Protein AF-A0A2G5TAG5-F1 (afdb_monomer_lite)

Structure (mmCIF, N/CA/C/O backbone):
data_AF-A0A2G5TAG5-F1
#
_entry.id   AF-A0A2G5TAG5-F1
#
loop_
_atom_site.group_PDB
_atom_site.id
_atom_site.type_symbol
_atom_site.label_atom_id
_atom_site.label_alt_id
_atom_site.label_comp_id
_atom_site.label_asym_id
_atom_site.label_entity_id
_atom_site.label_seq_id
_atom_site.pdbx_PDB_ins_code
_atom_site.Cartn_x
_atom_site.Cartn_y
_atom_site.Cartn_z
_atom_site.occupancy
_atom_site.B_iso_or_equiv
_atom_site.auth_seq_id
_atom_site.auth_comp_id
_atom_site.auth_asym_id
_atom_site.auth_atom_id
_atom_site.pdbx_PDB_model_num
ATOM 1 N N . MET A 1 1 ? -2.670 0.280 -19.266 1.00 62.72 1 MET A N 1
ATOM 2 C CA . MET A 1 1 ? -1.442 0.214 -18.440 1.00 62.72 1 MET A CA 1
ATOM 3 C C . MET A 1 1 ? -1.362 -1.194 -17.860 1.00 62.72 1 MET A C 1
ATOM 5 O O . MET A 1 1 ? -2.421 -1.777 -17.705 1.00 62.72 1 MET A O 1
ATOM 9 N N . SER A 1 2 ? -0.175 -1.760 -17.607 1.00 77.50 2 SER A N 1
ATOM 10 C CA . SER A 1 2 ? -0.008 -3.142 -17.102 1.00 77.50 2 SER A CA 1
ATOM 11 C C . SER A 1 2 ? 0.946 -3.176 -15.903 1.00 77.50 2 SER A C 1
ATOM 13 O O . SER A 1 2 ? 1.819 -2.314 -15.781 1.00 77.50 2 SER A O 1
ATOM 15 N N . PHE A 1 3 ? 0.800 -4.172 -15.028 1.00 79.00 3 PHE A N 1
ATOM 16 C CA . PHE A 1 3 ? 1.732 -4.473 -13.940 1.00 79.00 3 PHE A CA 1
ATOM 17 C C . PHE A 1 3 ? 3.153 -4.715 -14.430 1.00 79.00 3 PHE A C 1
ATOM 19 O O . PHE A 1 3 ? 4.106 -4.353 -13.737 1.00 79.00 3 PHE A O 1
ATOM 26 N N . ASN A 1 4 ? 3.320 -5.202 -15.661 1.00 83.75 4 ASN A N 1
ATOM 27 C CA . ASN A 1 4 ? 4.632 -5.446 -16.259 1.00 83.75 4 ASN A CA 1
ATOM 28 C C . ASN A 1 4 ? 5.490 -4.182 -16.398 1.00 83.75 4 ASN A C 1
ATOM 30 O O . ASN A 1 4 ? 6.699 -4.290 -16.575 1.00 83.75 4 ASN A O 1
ATOM 34 N N . THR A 1 5 ? 4.905 -2.987 -16.291 1.00 86.94 5 THR A N 1
ATOM 35 C CA . THR A 1 5 ? 5.655 -1.724 -16.289 1.00 86.94 5 THR A CA 1
ATOM 36 C C . THR A 1 5 ? 5.474 -0.902 -15.019 1.00 86.94 5 THR A C 1
ATOM 38 O O . THR A 1 5 ? 6.060 0.169 -14.905 1.00 86.94 5 THR A O 1
ATOM 41 N N . TYR A 1 6 ? 4.700 -1.376 -14.048 1.00 84.06 6 TYR A N 1
ATOM 42 C CA . TYR A 1 6 ? 4.441 -0.656 -12.806 1.00 84.06 6 TYR A CA 1
ATOM 43 C C . TYR A 1 6 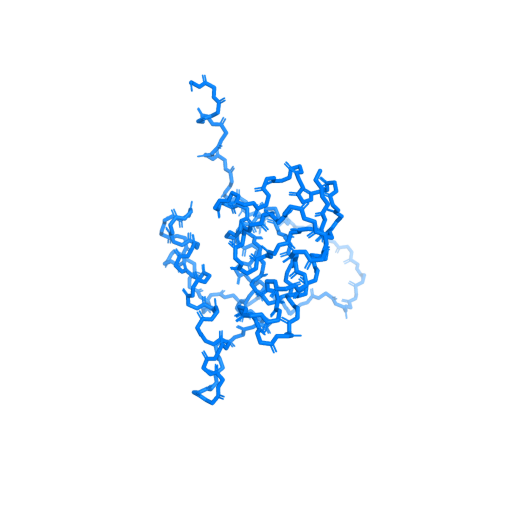? 5.413 -1.080 -11.702 1.00 84.06 6 TYR A C 1
ATOM 45 O O . TYR A 1 6 ? 5.537 -2.271 -11.411 1.00 84.06 6 TYR A O 1
ATOM 53 N N . CYS A 1 7 ? 6.077 -0.115 -11.067 1.00 84.00 7 CYS A N 1
ATOM 54 C CA . CYS A 1 7 ? 6.749 -0.313 -9.790 1.00 84.00 7 CYS A CA 1
ATOM 55 C C . CYS A 1 7 ? 5.864 0.213 -8.664 1.00 84.00 7 CYS A C 1
ATOM 57 O O . CYS A 1 7 ? 5.548 1.403 -8.609 1.00 84.00 7 CYS A O 1
ATOM 59 N N . ARG A 1 8 ? 5.505 -0.677 -7.743 1.00 75.50 8 ARG A N 1
ATOM 60 C CA . ARG A 1 8 ? 4.604 -0.351 -6.647 1.00 75.50 8 ARG A CA 1
ATOM 61 C C . ARG A 1 8 ? 5.249 0.453 -5.535 1.00 75.50 8 ARG A C 1
ATOM 63 O O . ARG A 1 8 ? 4.668 1.443 -5.105 1.00 75.50 8 ARG A O 1
ATOM 70 N N . ASP A 1 9 ? 6.420 0.038 -5.072 1.00 76.06 9 ASP A N 1
ATOM 71 C CA . ASP A 1 9 ? 7.100 0.698 -3.954 1.00 76.06 9 ASP A CA 1
ATOM 72 C C . ASP A 1 9 ? 7.392 2.167 -4.276 1.00 76.06 9 ASP A C 1
ATOM 74 O O . ASP A 1 9 ? 7.338 3.034 -3.403 1.00 76.06 9 ASP A O 1
ATOM 78 N N . CYS A 1 10 ? 7.630 2.456 -5.557 1.00 81.25 10 CYS A N 1
ATOM 79 C CA . CYS A 1 10 ? 7.814 3.807 -6.066 1.00 81.25 10 CYS A CA 1
ATOM 80 C C . CYS A 1 10 ? 6.532 4.446 -6.621 1.00 81.25 10 CYS A C 1
ATOM 82 O O . CYS A 1 10 ? 6.545 5.638 -6.910 1.00 81.25 10 CYS A O 1
ATOM 84 N N . ALA A 1 11 ? 5.441 3.690 -6.762 1.00 76.69 11 ALA A N 1
ATOM 85 C CA . ALA A 1 11 ? 4.175 4.110 -7.362 1.00 76.69 11 ALA A CA 1
ATOM 86 C C . ALA A 1 11 ? 4.328 4.774 -8.750 1.00 76.69 11 ALA A C 1
ATOM 88 O O . ALA A 1 11 ? 3.677 5.776 -9.049 1.00 76.69 11 ALA A O 1
ATOM 89 N N . VAL A 1 12 ? 5.185 4.214 -9.612 1.00 80.62 12 VAL A N 1
ATOM 90 C CA . VAL A 1 12 ? 5.478 4.754 -10.953 1.00 80.62 12 VAL A CA 1
ATOM 91 C C . VAL A 1 12 ? 5.282 3.717 -12.051 1.00 80.62 12 VAL A C 1
ATOM 93 O O . VAL A 1 12 ? 5.636 2.549 -11.897 1.00 80.62 12 VAL A O 1
ATOM 96 N N . HIS A 1 13 ? 4.780 4.160 -13.204 1.00 85.25 13 HIS A N 1
ATOM 97 C CA . HIS A 1 13 ? 4.840 3.389 -14.444 1.00 85.25 13 HIS A CA 1
ATOM 98 C C . HIS A 1 13 ? 6.096 3.756 -15.225 1.00 85.25 13 HIS A C 1
ATOM 100 O O . HIS A 1 13 ? 6.355 4.924 -15.512 1.00 85.25 13 HIS A O 1
ATOM 106 N N . LEU A 1 14 ? 6.862 2.737 -15.586 1.00 90.06 14 LEU A N 1
ATOM 107 C CA . LEU A 1 14 ? 8.035 2.841 -16.432 1.00 90.06 14 LEU A CA 1
ATOM 108 C C . LEU A 1 14 ? 7.621 2.696 -17.900 1.00 90.06 14 LEU A C 1
ATOM 110 O O . LEU A 1 14 ? 6.559 2.166 -18.234 1.00 90.06 14 LEU A O 1
ATOM 114 N N . SER A 1 15 ? 8.475 3.181 -18.796 1.00 91.56 15 SER A N 1
ATOM 115 C CA . SER A 1 15 ? 8.201 3.214 -20.237 1.00 91.56 15 SER A CA 1
ATOM 116 C C . SER A 1 15 ? 8.137 1.827 -20.884 1.00 91.56 15 SER A C 1
ATOM 118 O O . SER A 1 15 ? 7.509 1.668 -21.929 1.00 91.56 15 SER A O 1
ATOM 120 N N . SER A 1 16 ? 8.776 0.822 -20.285 1.00 92.31 16 SER A N 1
ATOM 121 C CA . SER A 1 16 ? 8.794 -0.557 -20.773 1.00 92.31 16 SER A CA 1
ATOM 122 C C . SER A 1 16 ? 9.083 -1.550 -19.637 1.00 92.31 16 SER A C 1
ATOM 124 O O . SER A 1 16 ? 9.578 -1.140 -18.583 1.00 92.31 16 SER A O 1
ATOM 126 N N . PRO A 1 17 ? 8.826 -2.857 -19.834 1.00 91.12 17 PRO A N 1
ATOM 127 C CA . PRO A 1 17 ? 9.203 -3.884 -18.862 1.00 91.12 17 PRO A CA 1
ATOM 128 C C . PRO A 1 17 ? 10.708 -3.897 -18.587 1.00 91.12 17 PRO A C 1
ATOM 130 O O . PRO A 1 17 ? 11.122 -3.901 -17.438 1.00 91.12 17 PRO A O 1
ATOM 133 N N . THR A 1 18 ? 11.537 -3.738 -19.622 1.00 93.38 18 THR A N 1
ATOM 134 C CA . THR A 1 18 ? 12.994 -3.618 -19.459 1.00 93.38 18 THR A CA 1
ATOM 135 C C . THR A 1 18 ? 13.379 -2.407 -18.606 1.00 93.38 18 THR A C 1
ATOM 137 O O . THR A 1 18 ? 14.300 -2.480 -17.798 1.00 93.38 18 THR A O 1
ATOM 140 N N . ALA A 1 19 ? 12.660 -1.286 -18.738 1.00 92.31 19 ALA A N 1
ATOM 141 C CA . ALA A 1 19 ? 12.875 -0.126 -17.877 1.00 92.31 19 ALA A CA 1
ATOM 142 C C . ALA A 1 19 ? 12.458 -0.403 -16.420 1.00 92.31 19 ALA A C 1
ATOM 144 O O . ALA A 1 19 ? 13.129 0.077 -15.506 1.00 92.31 19 ALA A O 1
ATOM 145 N N . LYS A 1 20 ? 11.405 -1.205 -16.191 1.00 90.25 20 LYS A N 1
ATOM 146 C CA . LYS A 1 20 ? 11.040 -1.709 -14.856 1.00 90.25 20 LYS A CA 1
ATOM 147 C C . LYS A 1 20 ? 12.137 -2.619 -14.294 1.00 90.25 20 LYS A C 1
ATOM 149 O O . LYS A 1 20 ? 12.520 -2.426 -13.147 1.00 90.25 20 LYS A O 1
ATOM 154 N N . ASP A 1 21 ? 12.701 -3.524 -15.089 1.00 91.25 21 ASP A N 1
ATOM 155 C CA . ASP A 1 21 ? 13.789 -4.411 -14.652 1.00 91.25 21 ASP A CA 1
ATOM 156 C C . ASP A 1 21 ? 15.035 -3.615 -14.241 1.00 91.25 21 ASP A C 1
ATOM 158 O O . ASP A 1 21 ? 15.605 -3.833 -13.170 1.00 91.25 21 ASP A O 1
ATOM 162 N N . CYS A 1 22 ? 15.427 -2.621 -15.048 1.00 93.19 22 CYS A N 1
ATOM 163 C CA . CYS A 1 22 ? 16.514 -1.709 -14.696 1.00 93.19 22 CYS A CA 1
ATOM 164 C C . CYS A 1 22 ? 16.205 -0.917 -13.418 1.00 93.19 22 CYS A C 1
ATOM 166 O O . CYS A 1 22 ? 17.070 -0.780 -12.555 1.00 93.19 22 CYS A O 1
ATOM 168 N N . HIS A 1 23 ? 14.976 -0.418 -13.274 1.00 92.31 23 HIS A N 1
ATOM 169 C CA . HIS A 1 23 ? 14.534 0.279 -12.069 1.00 92.31 23 HIS A CA 1
ATOM 170 C C . HIS A 1 23 ? 14.621 -0.625 -10.831 1.00 92.31 23 HIS A C 1
ATOM 172 O O . HIS A 1 23 ? 15.202 -0.218 -9.830 1.00 92.31 23 HIS A O 1
ATOM 178 N N . VAL A 1 24 ? 14.139 -1.867 -10.904 1.00 89.50 24 VAL A N 1
ATOM 179 C CA . VAL A 1 24 ? 14.243 -2.850 -9.814 1.00 89.50 24 VAL A CA 1
ATOM 180 C C . VAL A 1 24 ? 15.699 -3.143 -9.469 1.00 89.50 24 VAL A C 1
ATOM 182 O O . VAL A 1 24 ? 16.064 -3.135 -8.295 1.00 89.50 24 VAL A O 1
ATOM 185 N N . SER A 1 25 ? 16.556 -3.332 -10.472 1.00 91.06 25 SER A N 1
ATOM 186 C CA . SER A 1 25 ? 17.982 -3.579 -10.249 1.00 91.06 25 SER A CA 1
ATOM 187 C C . SER A 1 25 ? 18.681 -2.424 -9.529 1.00 91.06 25 SER A C 1
ATOM 189 O O . SER A 1 25 ? 19.552 -2.677 -8.700 1.00 91.06 25 SER A O 1
ATOM 191 N N . LEU A 1 26 ? 18.333 -1.175 -9.852 1.00 91.06 26 LEU A N 1
ATOM 192 C CA . LEU A 1 26 ? 19.021 0.013 -9.336 1.00 91.06 26 LEU A CA 1
ATOM 193 C C . LEU A 1 26 ? 18.417 0.547 -8.032 1.00 91.06 26 LEU A C 1
ATOM 195 O O . LEU A 1 26 ? 19.155 0.994 -7.161 1.00 91.06 26 LEU A O 1
ATOM 199 N N . ILE A 1 27 ? 17.090 0.522 -7.908 1.00 88.44 27 ILE A N 1
ATOM 200 C CA . ILE A 1 27 ? 16.345 1.148 -6.806 1.00 88.44 27 ILE A CA 1
ATOM 201 C C . ILE A 1 27 ? 15.978 0.129 -5.727 1.00 88.44 27 ILE A C 1
ATOM 203 O O . ILE A 1 27 ? 16.032 0.445 -4.541 1.00 88.44 27 ILE A O 1
ATOM 207 N N . HIS A 1 28 ? 15.664 -1.105 -6.126 1.00 84.81 28 HIS A N 1
ATOM 208 C CA . HIS A 1 28 ? 15.276 -2.189 -5.217 1.00 84.81 28 HIS A CA 1
ATOM 209 C C . HIS A 1 28 ? 16.362 -3.265 -5.077 1.00 84.81 28 HIS A C 1
ATOM 211 O O . HIS A 1 28 ? 16.095 -4.365 -4.598 1.00 84.81 28 HIS A O 1
ATOM 217 N N . PHE A 1 29 ? 17.595 -2.960 -5.502 1.00 87.19 29 PHE A N 1
ATOM 218 C CA . PHE A 1 29 ? 18.754 -3.859 -5.434 1.00 87.19 29 PHE A CA 1
ATOM 219 C C . PHE A 1 29 ? 18.491 -5.248 -6.043 1.00 87.19 29 PHE A C 1
ATOM 221 O O . PHE A 1 29 ? 19.006 -6.259 -5.570 1.00 87.19 29 PHE A O 1
ATOM 228 N N . GLY A 1 30 ? 17.668 -5.296 -7.094 1.00 83.69 30 GLY A N 1
ATOM 229 C CA . GLY A 1 30 ? 17.320 -6.525 -7.806 1.00 83.69 30 GLY A CA 1
ATOM 230 C C . GLY A 1 30 ? 16.189 -7.342 -7.178 1.00 83.69 30 GLY A C 1
ATOM 231 O O . GLY A 1 30 ? 15.848 -8.385 -7.726 1.00 83.69 30 GLY A O 1
ATOM 232 N N . VAL A 1 31 ? 15.588 -6.890 -6.073 1.00 79.62 31 VAL A N 1
ATOM 233 C CA . VAL A 1 31 ? 14.432 -7.554 -5.458 1.00 79.62 31 VAL A CA 1
ATOM 234 C C . VAL A 1 31 ? 13.150 -6.893 -5.971 1.00 79.62 31 VAL A C 1
ATOM 236 O O . VAL A 1 31 ? 12.869 -5.757 -5.594 1.00 79.62 31 VAL A O 1
ATOM 239 N N . PRO A 1 32 ? 12.370 -7.544 -6.852 1.00 76.56 32 PRO A N 1
ATOM 240 C CA . PRO A 1 32 ? 11.135 -6.954 -7.347 1.00 76.56 32 PRO A CA 1
ATOM 241 C C . PRO A 1 32 ? 10.092 -6.859 -6.220 1.00 76.56 32 PRO A C 1
ATOM 243 O O . PRO A 1 32 ? 9.955 -7.809 -5.442 1.00 76.56 32 PRO A O 1
ATOM 246 N N . PRO A 1 33 ? 9.326 -5.756 -6.144 1.00 72.81 33 PRO A N 1
ATOM 247 C CA . PRO A 1 33 ? 8.150 -5.694 -5.285 1.00 72.81 33 PRO A CA 1
ATOM 248 C C . PRO A 1 33 ? 7.163 -6.814 -5.655 1.00 72.81 33 PRO A C 1
ATOM 250 O O . PRO A 1 33 ? 7.021 -7.108 -6.846 1.00 72.81 33 PRO A O 1
ATOM 253 N N . PRO A 1 34 ? 6.470 -7.428 -4.680 1.00 71.38 34 PRO A N 1
ATOM 254 C CA . PRO A 1 34 ? 5.459 -8.435 -4.968 1.00 71.38 34 PRO A CA 1
ATOM 255 C C . PRO A 1 34 ? 4.323 -7.833 -5.800 1.00 71.38 34 PRO A C 1
ATOM 257 O O . PRO A 1 34 ? 3.895 -6.693 -5.567 1.00 71.38 34 PRO A O 1
ATOM 260 N N . ASP A 1 35 ? 3.830 -8.619 -6.756 1.00 67.44 35 ASP A N 1
ATOM 261 C CA . ASP A 1 35 ? 2.677 -8.221 -7.551 1.00 67.44 35 ASP A CA 1
ATOM 262 C C . ASP A 1 35 ? 1.431 -8.077 -6.660 1.00 67.44 35 ASP A C 1
ATOM 264 O O . ASP A 1 35 ? 1.311 -8.747 -5.627 1.00 67.44 35 ASP A O 1
ATOM 268 N N . PRO A 1 36 ? 0.493 -7.188 -7.022 1.00 64.88 36 PRO A N 1
ATOM 269 C CA . PRO A 1 36 ? -0.775 -7.077 -6.322 1.00 64.88 36 PRO A CA 1
ATOM 270 C C . PRO A 1 36 ? -1.546 -8.407 -6.316 1.00 64.88 36 PRO A C 1
ATOM 272 O O . PRO A 1 36 ? -1.748 -8.998 -7.372 1.00 64.88 36 PRO A O 1
ATOM 275 N N . GLU A 1 37 ? -2.076 -8.833 -5.164 1.00 71.31 37 GLU A N 1
ATOM 276 C CA . GLU A 1 37 ? -3.050 -9.940 -5.049 1.00 71.31 37 GLU A CA 1
ATOM 277 C C . GLU A 1 37 ? -4.455 -9.528 -5.548 1.00 71.31 37 GLU A C 1
ATOM 279 O O . GLU A 1 37 ? -5.483 -9.991 -5.061 1.00 71.31 37 GLU A O 1
ATOM 284 N N . ILE A 1 38 ? -4.514 -8.614 -6.516 1.00 70.81 38 ILE A N 1
ATOM 285 C CA . ILE A 1 38 ? -5.732 -8.123 -7.159 1.00 70.81 38 ILE A CA 1
ATOM 286 C C . ILE A 1 38 ? -5.516 -8.091 -8.672 1.00 70.81 38 ILE A C 1
ATOM 288 O O . ILE A 1 38 ? -4.390 -7.929 -9.143 1.00 70.81 38 ILE A O 1
ATOM 292 N N . SER A 1 39 ? -6.586 -8.243 -9.455 1.00 76.31 39 SER A N 1
ATOM 293 C CA . SER A 1 39 ? -6.476 -8.181 -10.917 1.00 76.31 39 SER A CA 1
ATOM 294 C C . SER A 1 39 ? -6.006 -6.795 -11.386 1.00 76.31 39 SER A C 1
ATOM 296 O O . SER A 1 39 ? -6.280 -5.788 -10.731 1.00 76.31 39 SER A O 1
ATOM 298 N N . GLU A 1 40 ? -5.330 -6.721 -12.542 1.00 73.12 40 GLU A N 1
ATOM 299 C CA . GLU A 1 40 ? -4.960 -5.434 -13.163 1.00 73.12 40 GLU A CA 1
ATOM 300 C C . GLU A 1 40 ? -6.187 -4.532 -13.340 1.00 73.12 40 GLU A C 1
ATOM 302 O O . GLU A 1 40 ? -6.140 -3.344 -13.030 1.00 73.12 40 GLU A O 1
ATOM 307 N N . GLU A 1 41 ? -7.304 -5.106 -13.790 1.00 74.81 41 GLU A N 1
ATOM 308 C CA . GLU A 1 41 ? -8.569 -4.392 -13.962 1.00 74.81 41 GLU A CA 1
ATOM 309 C C . GLU A 1 41 ? -9.044 -3.763 -12.648 1.00 74.81 41 GLU A C 1
ATOM 311 O O . GLU A 1 41 ? -9.334 -2.565 -12.616 1.00 74.81 41 GLU A O 1
ATOM 316 N N . LEU A 1 42 ? -9.048 -4.531 -11.551 1.00 70.50 42 LEU A N 1
ATOM 317 C CA . LEU A 1 42 ? -9.440 -4.021 -10.241 1.00 70.50 42 LEU A CA 1
ATOM 318 C C . LEU A 1 42 ? -8.466 -2.941 -9.768 1.00 70.50 42 LEU A C 1
ATOM 320 O O . LEU A 1 42 ? -8.911 -1.881 -9.347 1.00 70.50 42 LEU A O 1
ATOM 324 N N . PHE A 1 43 ? -7.157 -3.155 -9.921 1.00 70.12 43 PHE A N 1
ATOM 325 C CA . PHE A 1 43 ? -6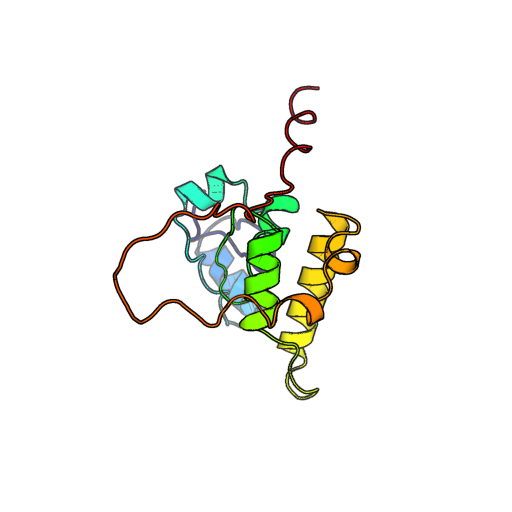.115 -2.196 -9.545 1.00 70.12 43 PHE A CA 1
ATOM 326 C C . PHE A 1 43 ? -6.282 -0.827 -10.222 1.00 70.12 43 PHE A C 1
ATOM 328 O O . PHE A 1 43 ? -6.130 0.215 -9.575 1.00 70.12 43 PHE A O 1
ATOM 335 N N . TYR A 1 44 ? -6.611 -0.806 -11.516 1.00 70.00 44 TYR A N 1
ATOM 336 C CA . TYR A 1 44 ? -6.868 0.448 -12.228 1.00 70.00 44 TYR A CA 1
ATOM 337 C C . TYR A 1 44 ? -8.240 1.037 -11.898 1.00 70.00 44 TYR A C 1
ATOM 339 O O . TYR A 1 44 ? -8.362 2.259 -11.815 1.00 70.00 44 TYR A O 1
ATOM 347 N N . THR A 1 45 ? -9.245 0.196 -11.653 1.00 72.12 45 THR A N 1
ATOM 348 C CA . THR A 1 45 ? -10.601 0.631 -11.288 1.00 72.12 45 THR A CA 1
ATOM 349 C C . THR A 1 45 ? -10.618 1.344 -9.941 1.00 72.12 45 THR A C 1
ATOM 351 O O . THR A 1 45 ? -11.194 2.423 -9.823 1.00 72.12 45 THR A O 1
ATOM 354 N N . ILE A 1 46 ? -9.910 0.804 -8.947 1.00 68.50 46 ILE A N 1
ATOM 355 C CA . ILE A 1 46 ? -9.814 1.411 -7.616 1.00 68.50 46 ILE A CA 1
ATOM 356 C C . ILE A 1 46 ? -8.856 2.604 -7.576 1.00 68.50 46 ILE A C 1
ATOM 358 O O . ILE A 1 46 ? -8.643 3.150 -6.507 1.00 68.50 46 ILE A O 1
ATOM 362 N N . LYS A 1 47 ? -8.243 3.009 -8.701 1.00 71.25 47 LYS A N 1
ATOM 363 C CA . LYS A 1 47 ? -7.174 4.020 -8.735 1.00 71.25 47 LYS A CA 1
ATOM 364 C C . LYS A 1 47 ? -6.118 3.734 -7.661 1.00 71.25 47 LYS A C 1
ATOM 366 O O . LYS A 1 47 ? -5.891 4.568 -6.804 1.00 71.25 47 LYS A O 1
ATOM 371 N N . ALA A 1 48 ? -5.438 2.590 -7.695 1.00 68.31 48 ALA A N 1
ATOM 372 C CA . ALA A 1 48 ? -4.549 2.135 -6.611 1.00 68.31 48 ALA A CA 1
ATOM 373 C C . ALA A 1 48 ? -3.396 3.080 -6.177 1.00 68.31 48 ALA A C 1
ATOM 375 O O . ALA A 1 48 ? -2.728 2.810 -5.182 1.00 68.31 48 ALA A O 1
ATOM 376 N N . ASN A 1 49 ? -3.149 4.185 -6.889 1.00 71.88 49 ASN A N 1
ATOM 377 C CA . ASN A 1 49 ? -2.251 5.258 -6.444 1.00 71.88 49 ASN A CA 1
ATOM 378 C C . ASN A 1 49 ? -2.934 6.290 -5.521 1.00 71.88 49 ASN A C 1
ATOM 380 O O . ASN A 1 49 ? -2.242 7.072 -4.868 1.00 71.88 49 ASN A O 1
ATOM 384 N N . ASP A 1 50 ? -4.265 6.292 -5.469 1.00 83.19 50 ASP A N 1
ATOM 385 C CA . ASP A 1 50 ? -5.091 7.108 -4.590 1.00 83.19 50 ASP A CA 1
ATOM 386 C C . ASP A 1 50 ? -4.770 6.813 -3.124 1.00 83.19 50 ASP A C 1
ATOM 388 O O . ASP A 1 50 ? -4.572 5.667 -2.708 1.00 83.19 50 ASP A O 1
ATOM 392 N N . MET A 1 51 ? -4.677 7.875 -2.332 1.00 82.50 51 MET A N 1
ATOM 393 C CA . MET A 1 51 ? -4.238 7.777 -0.947 1.00 82.50 51 MET A CA 1
ATOM 394 C C . MET A 1 51 ? -5.217 6.985 -0.081 1.00 82.50 51 MET A C 1
ATOM 396 O O . MET A 1 51 ? -4.764 6.187 0.741 1.00 82.50 51 MET A O 1
ATOM 400 N N . CYS A 1 52 ? -6.525 7.141 -0.291 1.00 84.75 52 CYS A N 1
ATOM 401 C CA . CYS A 1 52 ? -7.555 6.427 0.460 1.00 84.75 52 CYS A CA 1
ATOM 402 C C . CYS A 1 52 ? -7.512 4.930 0.150 1.00 84.75 52 CYS A C 1
ATOM 404 O O . CYS A 1 52 ? -7.602 4.094 1.049 1.00 84.75 52 CYS A O 1
ATOM 406 N N . VAL A 1 53 ? -7.285 4.580 -1.114 1.00 84.94 53 VAL A N 1
ATOM 407 C CA . VAL A 1 53 ? -7.175 3.184 -1.558 1.00 84.94 53 VAL A CA 1
ATOM 408 C C . VAL A 1 53 ? -5.914 2.526 -1.009 1.00 84.94 53 VAL A C 1
ATOM 410 O O . VAL A 1 53 ? -5.956 1.400 -0.509 1.00 84.94 53 VAL A O 1
ATOM 413 N N . ARG A 1 54 ? -4.789 3.244 -1.021 1.00 86.06 54 ARG A N 1
ATOM 414 C CA . ARG A 1 54 ? -3.536 2.753 -0.435 1.00 86.06 54 ARG A CA 1
ATOM 415 C C . ARG A 1 54 ? -3.623 2.606 1.083 1.00 86.06 54 ARG A C 1
ATOM 417 O O . ARG A 1 54 ? -3.091 1.637 1.613 1.00 86.06 54 ARG A O 1
ATOM 424 N N . ALA A 1 55 ? -4.307 3.515 1.778 1.00 90.31 55 ALA A N 1
ATOM 425 C CA . ALA A 1 55 ? -4.572 3.391 3.213 1.00 90.31 55 ALA A CA 1
ATOM 426 C C . ALA A 1 55 ? -5.440 2.158 3.532 1.00 90.31 55 ALA A C 1
ATOM 428 O O . ALA A 1 55 ? -5.202 1.470 4.522 1.00 90.31 55 ALA A O 1
ATOM 429 N N . LYS A 1 56 ? -6.379 1.823 2.642 1.00 90.56 56 LYS A N 1
ATOM 430 C CA . LYS A 1 56 ? -7.220 0.619 2.687 1.00 90.56 56 LYS A CA 1
ATOM 431 C C . LYS A 1 56 ? -6.549 -0.664 2.165 1.00 90.56 56 LYS A C 1
ATOM 433 O O . LYS A 1 56 ? -7.199 -1.700 2.057 1.00 90.56 56 LYS A O 1
ATOM 438 N N . THR A 1 57 ? -5.259 -0.624 1.841 1.00 88.75 57 THR A N 1
ATOM 439 C CA . THR A 1 57 ? -4.502 -1.791 1.373 1.00 88.75 57 THR A CA 1
ATOM 440 C C . THR A 1 57 ? -3.495 -2.217 2.433 1.00 88.75 57 THR A C 1
ATOM 442 O O . THR A 1 57 ? -2.731 -1.392 2.932 1.00 88.75 57 THR A O 1
ATOM 445 N N . CYS A 1 58 ? -3.446 -3.511 2.757 1.00 88.62 58 CYS A N 1
ATOM 446 C CA . CYS A 1 58 ? -2.450 -4.030 3.689 1.00 88.62 58 CYS A CA 1
ATOM 447 C C . CYS A 1 58 ? -1.031 -3.812 3.122 1.00 88.62 58 CYS A C 1
ATOM 449 O O . CYS A 1 58 ? -0.757 -4.240 1.996 1.00 88.62 58 CYS A O 1
ATOM 451 N N . PRO A 1 59 ? -0.096 -3.205 3.880 1.00 85.12 59 PRO A N 1
ATOM 452 C CA . PRO A 1 59 ? 1.255 -2.921 3.392 1.00 85.12 59 PRO A CA 1
ATOM 453 C C . PRO A 1 59 ? 2.142 -4.173 3.291 1.00 85.12 59 PRO A C 1
ATOM 455 O O . PRO A 1 59 ? 3.235 -4.092 2.740 1.00 85.12 59 PRO A O 1
ATOM 458 N N . PHE A 1 60 ? 1.685 -5.320 3.807 1.00 83.56 60 PHE A N 1
ATOM 459 C CA . PHE A 1 60 ? 2.436 -6.581 3.821 1.00 83.56 60 PHE A CA 1
ATOM 460 C C . PHE A 1 60 ? 1.808 -7.639 2.915 1.00 83.56 60 PHE A C 1
ATOM 462 O O . PHE A 1 60 ? 2.464 -8.140 2.009 1.00 83.56 60 PHE A O 1
ATOM 469 N N . CYS A 1 61 ? 0.532 -7.962 3.153 1.00 82.69 61 CYS A N 1
ATOM 470 C CA . CYS A 1 61 ? -0.224 -8.932 2.358 1.00 82.69 61 CYS A CA 1
ATOM 471 C C . CYS A 1 61 ? -0.727 -8.363 1.048 1.00 82.69 61 CYS A C 1
ATOM 473 O O . CYS A 1 61 ? -1.206 -9.123 0.222 1.00 82.69 61 CYS A O 1
ATOM 475 N N . ILE A 1 62 ? -0.668 -7.042 0.857 1.00 80.88 62 ILE A N 1
ATOM 476 C CA . ILE A 1 62 ? -1.010 -6.413 -0.417 1.00 80.88 62 ILE A CA 1
ATOM 477 C C . ILE A 1 62 ? -2.512 -6.517 -0.781 1.00 80.88 62 ILE A C 1
ATOM 479 O O . ILE A 1 62 ? -2.947 -5.974 -1.794 1.00 80.88 62 ILE A O 1
ATOM 483 N N . VAL A 1 63 ? -3.323 -7.107 0.094 1.00 82.56 63 VAL A N 1
ATOM 484 C CA . VAL A 1 63 ? -4.776 -7.225 -0.032 1.00 82.56 63 VAL A CA 1
ATOM 485 C C . VAL A 1 63 ? -5.451 -5.872 0.197 1.00 82.56 63 VAL A C 1
ATOM 487 O O . VAL A 1 63 ? -5.177 -5.192 1.191 1.00 82.56 63 VAL A O 1
ATOM 490 N N . TYR A 1 64 ? -6.331 -5.492 -0.729 1.00 86.38 64 TYR A N 1
ATOM 491 C CA . TYR A 1 64 ? -7.217 -4.336 -0.600 1.00 86.38 64 TYR A CA 1
ATOM 492 C C . TYR A 1 64 ? -8.470 -4.698 0.203 1.00 86.38 64 TYR A C 1
ATOM 494 O O . TYR A 1 64 ? -9.000 -5.801 0.074 1.00 86.38 64 TYR A O 1
ATOM 502 N N . PHE A 1 65 ? -8.951 -3.753 1.005 1.00 85.94 65 PHE A N 1
ATOM 503 C CA . PHE A 1 65 ? -10.175 -3.872 1.783 1.00 85.94 65 PHE A CA 1
ATOM 504 C C . PHE A 1 65 ? -11.106 -2.710 1.459 1.00 85.94 65 PHE A C 1
ATOM 506 O O . PHE A 1 65 ? -10.688 -1.557 1.490 1.00 85.94 65 PHE A O 1
ATOM 513 N N . ASP A 1 66 ? -12.391 -2.979 1.256 1.00 84.50 66 ASP A N 1
ATOM 514 C CA . ASP A 1 66 ? -13.355 -1.907 0.985 1.00 84.50 66 ASP A CA 1
ATOM 515 C C . ASP A 1 66 ? -13.529 -0.958 2.185 1.00 84.50 66 ASP A C 1
ATOM 517 O O . ASP A 1 66 ? -13.825 0.218 1.997 1.00 84.50 66 ASP A O 1
ATOM 521 N N . CYS A 1 67 ? -13.267 -1.434 3.411 1.00 87.12 67 CYS A N 1
ATOM 522 C CA . CYS A 1 67 ? -13.419 -0.682 4.658 1.00 87.12 67 CYS A CA 1
ATOM 523 C C . CYS A 1 67 ? -12.090 -0.534 5.418 1.00 87.12 67 CYS A C 1
ATOM 525 O O . CYS A 1 67 ? -11.433 -1.528 5.752 1.00 87.12 67 CYS A O 1
ATOM 527 N N . ILE A 1 68 ? -11.723 0.701 5.789 1.00 90.25 68 ILE A N 1
ATOM 528 C CA . ILE A 1 68 ? -10.463 0.985 6.502 1.00 90.25 68 ILE A CA 1
ATOM 529 C C . ILE A 1 68 ? -10.386 0.270 7.859 1.00 90.25 68 ILE A C 1
ATOM 531 O O . ILE A 1 68 ? -9.338 -0.261 8.228 1.00 90.25 68 ILE A O 1
ATOM 535 N N . GLY A 1 69 ? -11.511 0.144 8.569 1.00 88.38 69 GLY A N 1
ATOM 536 C CA . GLY A 1 69 ? -11.568 -0.574 9.842 1.00 88.38 69 GLY A CA 1
ATOM 537 C C . GLY A 1 69 ? -11.183 -2.045 9.720 1.00 88.38 69 GLY A C 1
ATOM 538 O O . GLY A 1 69 ? -10.473 -2.561 10.590 1.00 88.38 69 GLY A O 1
ATOM 539 N N . THR A 1 70 ? -11.587 -2.692 8.622 1.00 89.00 70 THR A N 1
ATOM 540 C CA . THR A 1 70 ? -11.234 -4.088 8.330 1.00 89.00 70 THR A CA 1
ATOM 541 C C . THR A 1 70 ? -9.757 -4.235 7.970 1.00 89.00 70 THR A C 1
ATOM 543 O O . THR A 1 70 ? -9.097 -5.122 8.513 1.00 89.00 70 THR A O 1
ATOM 546 N N . CYS A 1 71 ? -9.202 -3.307 7.180 1.00 90.62 71 CYS A N 1
ATOM 547 C CA . CYS A 1 71 ? -7.768 -3.266 6.889 1.00 90.62 71 CYS A CA 1
ATOM 548 C C . CYS A 1 71 ? -6.943 -3.110 8.174 1.00 90.62 71 CYS A C 1
ATOM 550 O O . CYS A 1 71 ? -6.010 -3.875 8.413 1.00 90.62 71 CYS A O 1
ATOM 552 N N . VAL A 1 72 ? -7.316 -2.172 9.051 1.00 90.25 72 VAL A N 1
ATOM 553 C CA . VAL A 1 72 ? -6.628 -1.949 10.334 1.00 90.25 72 VAL A CA 1
ATOM 554 C C . VAL A 1 72 ? -6.718 -3.180 11.237 1.00 90.25 72 VAL A C 1
ATOM 556 O O . VAL A 1 72 ? -5.717 -3.576 11.835 1.00 90.25 72 VAL A O 1
ATOM 559 N N . SER A 1 73 ? -7.879 -3.843 11.303 1.00 88.00 73 SER A N 1
ATOM 560 C CA . SER A 1 73 ? -8.027 -5.107 12.044 1.00 88.00 73 SER A CA 1
ATOM 561 C C . SER A 1 73 ? -7.093 -6.188 11.511 1.00 88.00 73 SER A C 1
ATOM 563 O O . SER A 1 73 ? -6.433 -6.872 12.287 1.00 88.00 73 SER A O 1
ATOM 565 N N . HIS A 1 74 ? -7.016 -6.335 10.189 1.00 89.81 7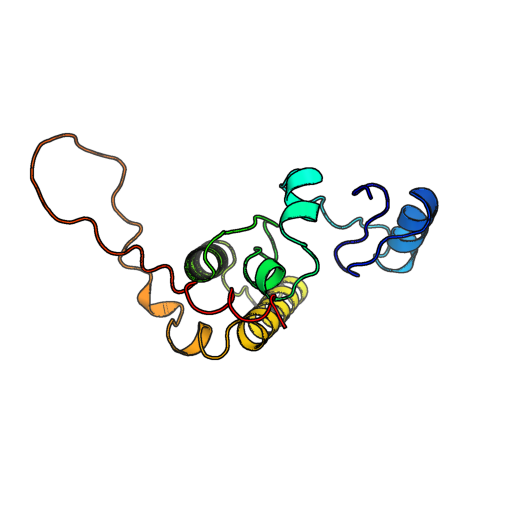4 HIS A N 1
ATOM 566 C CA . HIS A 1 74 ? -6.139 -7.313 9.561 1.00 89.81 74 HIS A CA 1
ATOM 567 C C . HIS A 1 74 ? -4.664 -7.022 9.872 1.00 89.81 74 HIS A C 1
ATOM 569 O O . HIS A 1 74 ? -3.960 -7.909 10.354 1.00 89.81 74 HIS A O 1
ATOM 575 N N . VAL A 1 75 ? -4.210 -5.781 9.664 1.00 88.69 75 VAL A N 1
ATOM 576 C CA . VAL A 1 75 ? -2.813 -5.384 9.895 1.00 88.69 75 VAL A CA 1
ATOM 577 C C . VAL A 1 75 ? -2.418 -5.570 11.358 1.00 88.69 75 VAL A C 1
ATOM 579 O O . VAL A 1 75 ? -1.381 -6.162 11.637 1.00 88.69 75 VAL A O 1
ATOM 582 N N . THR A 1 76 ? -3.262 -5.150 12.301 1.00 86.38 76 THR A N 1
ATOM 583 C CA . THR A 1 76 ? -2.971 -5.299 13.737 1.00 86.38 76 THR A CA 1
ATOM 584 C C . THR A 1 76 ? -2.916 -6.759 14.191 1.00 86.38 76 THR A C 1
ATOM 586 O O . THR A 1 76 ? -2.065 -7.104 15.011 1.00 86.38 76 THR A O 1
ATOM 589 N N . ALA A 1 77 ? -3.780 -7.627 13.654 1.00 84.69 77 ALA A N 1
ATOM 590 C CA . ALA A 1 77 ? -3.835 -9.036 14.036 1.00 84.69 77 ALA A CA 1
ATOM 591 C C . ALA A 1 77 ? -2.741 -9.891 13.372 1.00 84.6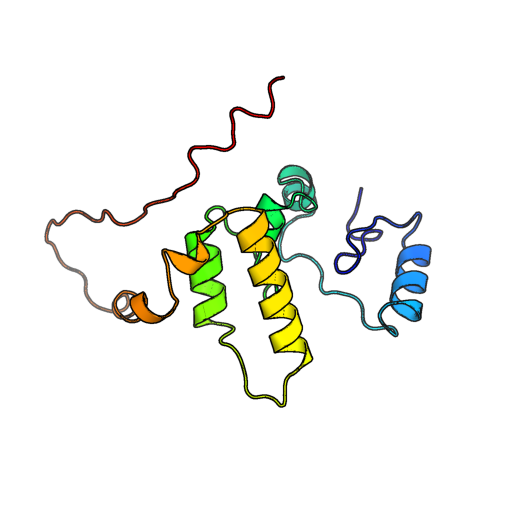9 77 ALA A C 1
ATOM 593 O O . ALA A 1 77 ? -2.154 -10.753 14.024 1.00 84.69 77 ALA A O 1
ATOM 594 N N . GLN A 1 78 ? -2.478 -9.676 12.079 1.00 85.25 78 GLN A N 1
ATOM 595 C CA . GLN A 1 78 ? -1.587 -10.525 11.273 1.00 85.25 78 GLN A CA 1
ATOM 596 C C . GLN A 1 78 ? -0.163 -9.969 11.160 1.00 85.25 78 GLN A C 1
ATOM 598 O O . GLN A 1 78 ? 0.798 -10.723 10.979 1.00 85.25 78 GLN A O 1
ATOM 603 N N . HIS A 1 79 ? -0.004 -8.655 11.319 1.00 84.44 79 HIS A N 1
ATOM 604 C CA . HIS A 1 79 ? 1.276 -7.956 11.228 1.00 84.44 79 HIS A CA 1
ATOM 605 C C . HIS A 1 79 ? 1.527 -7.078 12.460 1.00 84.44 79 HIS A C 1
ATOM 607 O O . HIS A 1 79 ? 1.813 -5.884 12.321 1.00 84.44 79 HIS A O 1
ATOM 613 N N . PRO A 1 80 ? 1.442 -7.646 13.681 1.00 79.25 80 PRO A N 1
ATOM 614 C CA . PRO A 1 80 ? 1.706 -6.880 14.887 1.00 79.25 80 PRO A CA 1
ATOM 615 C C . PRO A 1 80 ? 3.124 -6.315 14.836 1.00 79.25 80 PRO A C 1
ATOM 617 O O . PRO A 1 80 ? 4.032 -6.942 14.280 1.00 79.25 80 PRO A O 1
ATOM 620 N N . GLN A 1 81 ? 3.322 -5.141 15.435 1.00 75.19 81 GLN A N 1
ATOM 621 C CA . GLN A 1 81 ? 4.641 -4.530 15.536 1.00 75.19 81 GLN A CA 1
ATOM 622 C C . GLN A 1 81 ? 5.633 -5.542 16.126 1.00 75.19 81 GLN A C 1
ATOM 624 O O . GLN A 1 81 ? 5.417 -6.107 17.201 1.00 75.19 81 GLN A O 1
ATOM 629 N N . ARG A 1 82 ? 6.708 -5.817 15.384 1.00 73.50 82 ARG A N 1
ATOM 630 C CA . ARG A 1 82 ? 7.665 -6.871 15.731 1.00 73.50 82 ARG A CA 1
ATOM 631 C C . ARG A 1 82 ? 8.841 -6.288 16.508 1.00 73.50 82 ARG A C 1
ATOM 633 O O . ARG A 1 82 ? 9.088 -5.081 16.491 1.00 73.50 82 ARG A O 1
ATOM 640 N N . ASN A 1 83 ? 9.587 -7.169 17.179 1.00 65.12 83 ASN A N 1
ATOM 641 C CA . ASN A 1 83 ? 10.804 -6.814 17.913 1.00 65.12 83 ASN A CA 1
ATOM 642 C C . ASN A 1 83 ? 11.763 -5.949 17.074 1.00 65.12 83 ASN A C 1
ATOM 644 O O . ASN A 1 83 ? 11.795 -6.033 15.846 1.00 65.12 83 ASN A O 1
ATOM 648 N N . VAL A 1 84 ? 12.609 -5.176 17.764 1.00 64.19 84 VAL A N 1
ATOM 649 C CA . VAL A 1 84 ? 13.568 -4.198 17.202 1.00 64.19 84 VAL A CA 1
ATOM 650 C C . VAL A 1 84 ? 14.468 -4.776 16.091 1.00 64.19 84 VAL A C 1
ATOM 652 O O . VAL A 1 84 ? 14.958 -4.040 15.241 1.00 64.19 84 VAL A O 1
ATOM 655 N N . PHE A 1 85 ? 14.631 -6.100 16.038 1.00 63.78 85 PHE A N 1
ATOM 656 C CA . PHE A 1 85 ? 15.401 -6.819 15.020 1.00 63.78 85 PHE A CA 1
ATOM 657 C C . PHE A 1 85 ? 14.744 -6.900 13.630 1.00 63.78 85 PHE A C 1
ATOM 659 O O . PHE A 1 85 ? 15.355 -7.444 12.714 1.00 63.78 85 PHE A O 1
ATOM 666 N N . GLN A 1 86 ? 13.531 -6.368 13.438 1.00 69.62 86 GLN A N 1
ATOM 667 C CA . GLN A 1 86 ? 12.888 -6.265 12.118 1.00 69.62 86 GLN A CA 1
ATOM 668 C C . GLN A 1 86 ? 12.594 -4.799 11.746 1.00 69.62 86 GLN A C 1
ATOM 670 O O . GLN A 1 86 ? 11.432 -4.406 11.614 1.00 69.62 86 GLN A O 1
ATOM 675 N N . PRO A 1 87 ? 13.639 -3.968 11.559 1.00 73.25 87 PRO A N 1
ATOM 676 C CA . PRO A 1 87 ? 13.487 -2.532 11.325 1.00 73.25 87 PRO A CA 1
ATOM 677 C C . PRO A 1 87 ? 12.710 -2.214 10.041 1.00 73.25 87 PRO A C 1
ATOM 679 O O . PRO A 1 87 ? 11.921 -1.275 10.038 1.00 73.25 87 PRO A O 1
ATOM 682 N N . ALA A 1 88 ? 12.858 -3.021 8.985 1.00 74.50 88 ALA A N 1
ATOM 683 C CA . ALA A 1 88 ? 12.111 -2.842 7.738 1.00 74.50 88 ALA A CA 1
ATOM 684 C C . ALA A 1 88 ? 10.596 -3.056 7.920 1.00 74.50 88 ALA A C 1
ATOM 686 O O . ALA A 1 88 ? 9.802 -2.268 7.417 1.00 74.50 88 ALA A O 1
ATOM 687 N N . HIS A 1 89 ? 10.192 -4.068 8.698 1.00 78.69 89 HIS A N 1
ATOM 688 C CA . HIS A 1 89 ? 8.781 -4.326 9.007 1.00 78.69 89 HIS A CA 1
ATOM 689 C C . HIS A 1 89 ? 8.164 -3.156 9.778 1.00 78.69 89 HIS A C 1
ATOM 691 O O . HIS A 1 89 ? 7.092 -2.667 9.434 1.00 78.69 89 HIS A O 1
ATOM 697 N N . ASN A 1 90 ? 8.865 -2.677 10.806 1.00 79.56 90 ASN A N 1
ATOM 698 C CA . ASN A 1 90 ? 8.386 -1.566 11.623 1.00 79.56 90 ASN A CA 1
ATOM 699 C C . ASN A 1 90 ? 8.355 -0.247 10.836 1.00 79.56 90 ASN A C 1
ATOM 701 O O . ASN A 1 90 ? 7.431 0.539 11.014 1.00 79.56 90 ASN A O 1
ATOM 705 N N . ALA A 1 91 ? 9.312 -0.018 9.930 1.00 83.50 91 ALA A N 1
ATOM 706 C CA . ALA A 1 91 ? 9.296 1.137 9.035 1.00 83.50 91 ALA A CA 1
ATOM 707 C C . ALA A 1 91 ? 8.100 1.102 8.069 1.00 83.50 91 ALA A C 1
ATOM 709 O O . ALA A 1 91 ? 7.420 2.116 7.918 1.00 83.50 91 ALA A O 1
ATOM 710 N N . ALA A 1 92 ? 7.809 -0.059 7.471 1.00 83.50 92 ALA A N 1
ATOM 711 C CA . ALA A 1 92 ? 6.654 -0.238 6.593 1.00 83.50 92 ALA A CA 1
ATOM 712 C C . ALA A 1 92 ? 5.327 -0.019 7.339 1.00 83.50 92 ALA A C 1
ATOM 714 O O . ALA A 1 92 ? 4.454 0.688 6.836 1.00 83.50 92 ALA A O 1
ATOM 715 N N . LEU A 1 93 ? 5.203 -0.553 8.562 1.00 87.00 93 LEU A N 1
ATOM 716 C CA . LEU A 1 93 ? 4.027 -0.342 9.410 1.00 87.00 93 LEU A CA 1
ATOM 717 C C . LEU A 1 93 ? 3.829 1.147 9.732 1.00 87.00 93 LEU A C 1
ATOM 719 O O . LEU A 1 93 ? 2.755 1.680 9.481 1.00 87.00 93 LEU A O 1
ATOM 723 N N . LEU A 1 94 ? 4.878 1.839 10.187 1.00 89.06 94 LEU A N 1
ATOM 724 C CA . LEU A 1 94 ? 4.825 3.275 10.497 1.00 89.06 94 LEU A CA 1
ATOM 725 C C . LEU A 1 94 ? 4.489 4.132 9.271 1.00 89.06 94 LEU A C 1
ATOM 727 O O . LEU A 1 94 ? 3.776 5.130 9.376 1.00 89.06 94 LEU A O 1
ATOM 731 N N . GLN A 1 95 ? 5.027 3.785 8.100 1.00 89.12 95 GLN A N 1
ATOM 732 C CA . GLN A 1 95 ? 4.721 4.493 6.860 1.00 89.12 95 GLN A CA 1
ATOM 733 C C . GLN A 1 95 ? 3.247 4.328 6.481 1.00 89.12 95 GLN A C 1
ATOM 735 O O . GLN A 1 95 ? 2.611 5.298 6.067 1.00 89.12 95 GLN A O 1
ATOM 740 N N . TRP A 1 96 ? 2.707 3.121 6.640 1.00 91.44 96 TRP A N 1
ATOM 741 C CA . TRP A 1 96 ? 1.296 2.854 6.407 1.00 91.44 96 TRP A CA 1
ATOM 742 C C . TRP A 1 96 ? 0.401 3.562 7.431 1.00 91.44 96 TRP A C 1
ATOM 744 O O . TRP A 1 96 ? -0.546 4.223 7.025 1.00 91.44 96 TRP A O 1
ATOM 754 N N . GLU A 1 97 ? 0.732 3.543 8.724 1.00 91.56 97 GLU A N 1
ATOM 755 C CA . GLU A 1 97 ? -0.024 4.271 9.757 1.00 91.56 97 GLU A CA 1
ATOM 756 C C . GLU A 1 97 ? -0.095 5.775 9.460 1.00 91.56 97 GLU A C 1
ATOM 758 O O . GLU A 1 97 ? -1.162 6.380 9.547 1.00 91.56 97 GLU A O 1
ATOM 763 N N . ARG A 1 98 ? 1.021 6.382 9.029 1.00 91.31 98 ARG A N 1
ATOM 764 C CA . ARG A 1 98 ? 1.032 7.785 8.581 1.00 91.31 98 ARG A CA 1
ATOM 765 C C . ARG A 1 98 ? 0.115 8.009 7.387 1.00 91.31 98 ARG A C 1
ATOM 767 O O . ARG A 1 98 ? -0.565 9.023 7.334 1.00 91.31 98 ARG A O 1
ATOM 774 N N . LEU A 1 99 ? 0.110 7.093 6.423 1.00 90.50 99 LEU A N 1
ATOM 775 C CA . LEU A 1 99 ? -0.771 7.189 5.265 1.00 90.50 99 LEU A CA 1
ATOM 776 C C . LEU A 1 99 ? -2.248 7.094 5.670 1.00 90.50 99 LEU A C 1
ATOM 778 O O . LEU A 1 99 ? -3.051 7.874 5.164 1.00 90.50 99 LEU A O 1
ATOM 782 N N . VAL A 1 100 ? -2.588 6.189 6.594 1.00 91.50 100 VAL A N 1
ATOM 783 C CA . VAL A 1 100 ? -3.940 6.076 7.158 1.00 91.50 100 VAL A CA 1
ATOM 784 C C . VAL A 1 100 ? -4.340 7.372 7.843 1.00 91.50 100 VAL A C 1
ATOM 786 O O . VAL A 1 100 ? -5.423 7.858 7.569 1.00 91.50 100 VAL A O 1
ATOM 789 N N . GLU A 1 101 ? -3.475 7.977 8.655 1.00 90.25 101 GLU A N 1
ATOM 790 C CA . GLU A 1 101 ? -3.799 9.235 9.339 1.00 90.25 101 GLU A CA 1
ATOM 791 C C . GLU A 1 101 ? -3.974 10.414 8.365 1.00 90.25 101 GLU A C 1
ATOM 793 O O . GLU A 1 101 ? -4.780 11.305 8.610 1.00 90.25 101 GLU A O 1
ATOM 798 N N . ILE A 1 102 ? -3.249 10.434 7.242 1.00 90.12 102 ILE A N 1
ATOM 799 C CA . ILE A 1 102 ? -3.433 11.478 6.223 1.00 90.12 102 ILE A CA 1
ATOM 800 C C . ILE A 1 102 ? -4.748 11.269 5.454 1.00 90.12 102 ILE A C 1
ATOM 802 O O . ILE A 1 102 ? -5.431 12.243 5.147 1.00 90.12 102 ILE A O 1
ATOM 806 N N . ALA A 1 103 ? -5.094 10.022 5.117 1.00 88.88 103 ALA A N 1
ATOM 807 C CA . ALA A 1 103 ? -6.295 9.701 4.341 1.00 88.88 103 ALA A CA 1
ATOM 808 C C . ALA A 1 103 ? -7.581 9.666 5.191 1.00 88.88 103 ALA A C 1
ATOM 810 O O . ALA A 1 103 ? -8.646 10.039 4.713 1.00 88.88 103 ALA A O 1
ATOM 811 N N . PHE A 1 104 ? -7.469 9.242 6.450 1.00 88.75 104 PHE A N 1
ATOM 812 C CA . PHE A 1 104 ? -8.545 9.078 7.429 1.00 88.75 104 PHE A CA 1
ATOM 813 C C . PHE A 1 104 ? -8.107 9.669 8.786 1.00 88.75 104 PHE A C 1
ATOM 815 O O . PHE A 1 104 ? -7.774 8.922 9.713 1.00 88.75 104 PHE A O 1
ATOM 822 N N . PRO A 1 105 ? -8.069 11.009 8.918 1.00 89.56 105 PRO A N 1
ATOM 823 C CA . PRO A 1 105 ? -7.588 11.671 10.130 1.00 89.56 105 PRO A CA 1
ATOM 824 C C . PRO A 1 105 ? -8.344 11.228 11.386 1.00 89.56 105 PRO A C 1
ATOM 826 O O . PRO A 1 105 ? -9.570 11.175 11.393 1.00 89.56 105 PRO A O 1
ATOM 829 N N . GLY A 1 106 ? -7.616 10.924 12.462 1.00 85.62 106 GLY A N 1
ATOM 830 C CA . GLY A 1 106 ? -8.172 10.489 13.745 1.00 85.62 106 GLY A CA 1
ATOM 831 C C . GLY A 1 106 ? -8.538 9.004 13.832 1.00 85.62 106 GLY A C 1
ATOM 832 O O . GLY A 1 106 ? -8.640 8.483 14.943 1.00 85.62 106 GLY A O 1
ATOM 833 N N . PHE A 1 107 ? -8.636 8.282 12.709 1.00 86.81 107 PHE A N 1
ATOM 834 C CA . PHE A 1 107 ? -9.156 6.909 12.689 1.00 86.81 107 PHE A CA 1
ATOM 835 C C . PHE A 1 107 ? -8.380 5.949 13.604 1.00 86.81 107 PHE A C 1
ATOM 837 O O . PHE A 1 107 ? -8.968 5.153 14.338 1.00 86.81 107 PHE A O 1
ATOM 844 N N . LEU A 1 108 ? -7.046 6.029 13.593 1.00 85.12 108 LEU A N 1
ATOM 845 C CA . LEU A 1 108 ? -6.196 5.171 14.426 1.00 85.12 108 LEU A CA 1
ATOM 846 C C . LEU A 1 108 ? -6.275 5.527 15.919 1.00 85.12 108 LEU A C 1
ATOM 848 O O . LEU A 1 108 ? -6.033 4.668 16.767 1.00 85.12 108 LEU A O 1
ATOM 852 N N . ARG A 1 109 ? -6.619 6.778 16.254 1.00 82.50 109 ARG A N 1
ATOM 853 C CA . ARG A 1 109 ? -6.759 7.250 17.642 1.00 82.50 109 ARG A CA 1
ATOM 854 C C . ARG A 1 109 ? -8.089 6.829 18.252 1.00 82.50 109 ARG A C 1
ATOM 856 O O . ARG A 1 109 ? -8.116 6.457 19.421 1.00 82.50 109 ARG A O 1
ATOM 863 N N . ASP A 1 110 ? -9.151 6.862 17.455 1.00 77.31 110 ASP A N 1
ATOM 864 C CA . ASP A 1 110 ? -10.505 6.506 17.887 1.00 77.31 110 ASP A CA 1
ATOM 865 C C . ASP A 1 110 ? -10.716 4.984 17.943 1.00 77.31 110 ASP A C 1
ATOM 867 O O . ASP A 1 110 ? -11.660 4.491 18.565 1.00 77.31 110 ASP A O 1
ATOM 871 N N . HIS A 1 111 ? -9.799 4.216 17.345 1.00 68.88 111 HIS A N 1
ATOM 872 C CA . HIS A 1 111 ? -9.848 2.759 17.317 1.00 68.88 111 HIS A CA 1
ATOM 873 C C . HIS A 1 111 ? -8.499 2.095 17.651 1.00 68.88 111 HIS A C 1
ATOM 875 O O . HIS A 1 111 ? -7.907 1.428 16.792 1.00 68.88 111 HIS A O 1
ATOM 881 N N . PRO A 1 112 ? -8.016 2.215 18.902 1.00 60.28 112 PRO A N 1
ATOM 882 C CA . PRO A 1 112 ? -6.754 1.617 19.314 1.00 60.28 112 PRO A CA 1
ATOM 883 C C . PRO A 1 112 ? -6.799 0.084 19.224 1.00 60.28 112 PRO A C 1
ATOM 885 O O . PRO A 1 112 ? -7.809 -0.561 19.518 1.00 60.28 112 PRO A O 1
ATOM 888 N N . ALA A 1 113 ? -5.662 -0.518 18.866 1.00 56.94 113 ALA A N 1
ATOM 889 C CA . ALA A 1 113 ? -5.511 -1.963 18.672 1.00 56.94 113 ALA A CA 1
ATOM 890 C C . ALA A 1 113 ? -5.919 -2.821 19.895 1.00 56.94 113 ALA A C 1
ATOM 892 O O . ALA A 1 113 ? -6.169 -4.016 19.747 1.00 56.94 113 ALA A O 1
ATOM 893 N N . SER A 1 114 ? -6.013 -2.233 21.097 1.00 50.31 114 SER A N 1
ATOM 894 C CA . SER A 1 114 ? -6.346 -2.940 22.340 1.00 50.31 114 SER A CA 1
ATOM 895 C C . SER A 1 114 ? -7.811 -3.364 22.473 1.00 50.31 114 SER A C 1
ATOM 897 O O . SER A 1 114 ? -8.086 -4.302 23.218 1.00 50.31 114 SER A O 1
ATOM 899 N N . ASP A 1 115 ? -8.752 -2.730 21.766 1.00 46.38 115 ASP A N 1
ATOM 900 C CA . ASP A 1 115 ? -10.190 -3.016 21.939 1.00 46.38 115 ASP A CA 1
ATOM 901 C C . ASP A 1 115 ? -10.693 -4.240 21.154 1.00 46.38 115 ASP A C 1
ATOM 903 O O . ASP A 1 115 ? -11.859 -4.625 21.249 1.00 46.38 115 ASP A O 1
ATOM 907 N N . ARG A 1 116 ? -9.824 -4.903 20.382 1.00 52.66 116 ARG A N 1
ATOM 908 C CA . ARG A 1 116 ? -10.250 -5.863 19.346 1.00 52.66 116 ARG A CA 1
ATOM 909 C C . ARG A 1 116 ? -10.079 -7.342 19.712 1.00 52.66 116 ARG A C 1
ATOM 911 O O . ARG A 1 116 ? -10.520 -8.210 18.965 1.00 52.66 116 ARG A O 1
ATOM 918 N N . SER A 1 117 ? -9.549 -7.659 20.896 1.00 39.16 117 SER A N 1
ATOM 919 C CA . SER A 1 117 ? -9.338 -9.049 21.350 1.00 39.16 117 SER A CA 1
ATOM 920 C C . SER A 1 117 ? -10.611 -9.806 21.768 1.00 39.16 117 SER A C 1
ATOM 922 O O . SER A 1 117 ? -10.506 -10.932 22.253 1.00 39.16 117 SER A O 1
ATOM 924 N N . ARG A 1 118 ? -11.819 -9.236 21.629 1.00 38.94 118 ARG A N 1
ATOM 925 C CA . ARG A 1 118 ? -13.066 -9.886 22.090 1.00 38.94 118 ARG A CA 1
ATOM 926 C C . ARG A 1 118 ? -13.960 -10.497 21.013 1.00 38.94 118 ARG A C 1
ATOM 928 O O . ARG A 1 118 ? -14.871 -11.228 21.389 1.00 38.94 118 ARG A O 1
ATOM 935 N N . SER A 1 119 ? -13.726 -10.265 19.722 1.00 40.16 119 SER A N 1
ATOM 936 C CA . SER A 1 119 ? -14.698 -10.658 18.681 1.00 40.16 119 SER A CA 1
ATOM 937 C C . SER A 1 119 ? -14.256 -11.765 17.718 1.00 40.16 119 SER A C 1
ATOM 939 O O . SER A 1 119 ? -15.091 -12.239 16.959 1.00 40.16 119 SER A O 1
ATOM 941 N N . ILE A 1 120 ? -13.015 -12.267 17.777 1.00 42.28 120 ILE A N 1
ATOM 942 C CA . ILE A 1 120 ? -12.538 -13.333 16.863 1.00 42.28 120 ILE A CA 1
ATOM 943 C C . ILE A 1 120 ? -12.275 -14.645 17.617 1.00 42.28 120 ILE A C 1
ATOM 945 O O . ILE A 1 120 ? -11.255 -15.302 17.448 1.00 42.28 120 ILE A O 1
ATOM 949 N N . SER A 1 121 ? -13.216 -15.034 18.475 1.00 38.59 121 SER A N 1
ATOM 950 C CA . SER A 1 121 ? -13.206 -16.348 19.127 1.00 38.59 121 SER A CA 1
ATOM 951 C C . SER A 1 121 ? -14.623 -16.901 19.218 1.00 38.59 121 SER A C 1
ATOM 953 O O . SER A 1 121 ? -15.145 -17.027 20.321 1.00 38.59 121 SER A O 1
ATOM 955 N N . ARG A 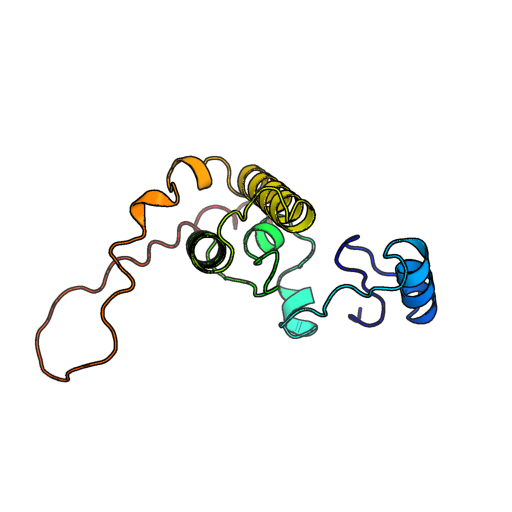1 122 ? -15.270 -17.186 18.076 1.00 43.53 122 ARG A N 1
ATOM 956 C CA . ARG A 1 122 ? -16.355 -18.187 17.948 1.00 43.53 122 ARG A CA 1
ATOM 957 C C . ARG A 1 122 ? -16.927 -18.224 16.533 1.00 43.53 122 ARG A C 1
ATOM 959 O O . ARG A 1 122 ? -17.937 -17.595 16.251 1.00 43.53 122 ARG A O 1
ATOM 966 N N . SER A 1 123 ? -16.327 -19.018 15.653 1.00 39.16 123 SER A N 1
ATOM 967 C CA . SER A 1 123 ? -17.039 -19.562 14.486 1.00 39.16 123 SER A CA 1
ATOM 968 C C . SER A 1 123 ? -16.378 -20.856 14.017 1.00 39.16 123 SER A C 1
ATOM 970 O O . SER A 1 123 ? -15.758 -20.893 12.962 1.00 39.16 123 SER A O 1
ATOM 972 N N . SER A 1 124 ? -16.450 -21.915 14.826 1.00 39.97 124 SER A N 1
ATOM 973 C CA . SER A 1 124 ? -16.311 -23.304 14.354 1.00 39.97 124 SER A CA 1
ATOM 974 C C . SER A 1 124 ? -16.836 -24.270 15.410 1.00 39.97 124 SER A C 1
ATOM 976 O O . SER A 1 124 ? -16.061 -25.026 15.980 1.00 39.97 124 SER A O 1
ATOM 978 N N . SER A 1 125 ? -18.139 -24.205 15.695 1.00 39.03 125 SER A N 1
ATOM 979 C CA . SER A 1 125 ? -18.935 -25.356 16.146 1.00 39.03 125 SER A CA 1
ATOM 980 C C . SER A 1 125 ? -20.364 -24.930 16.501 1.00 39.03 125 SER A C 1
ATOM 982 O O . SER A 1 125 ? -20.557 -23.980 17.253 1.00 39.03 125 SER A O 1
ATOM 984 N N . GLU A 1 126 ? -21.313 -25.716 15.991 1.00 32.47 126 GLU A N 1
ATOM 985 C CA . GLU A 1 126 ? -22.704 -25.890 16.440 1.00 32.47 126 GLU A CA 1
ATOM 986 C C . GLU A 1 126 ? -23.804 -25.041 15.788 1.00 32.47 126 GLU A C 1
ATOM 988 O O . GLU A 1 126 ? -24.112 -23.906 16.142 1.00 32.47 126 GLU A O 1
ATOM 993 N N . SER A 1 127 ? -24.471 -25.718 14.856 1.00 40.84 127 SER A N 1
ATOM 994 C CA . SER A 1 127 ? -25.865 -25.562 14.473 1.00 40.84 127 SER A CA 1
ATOM 995 C C . SER A 1 127 ? -26.786 -25.511 15.699 1.00 40.84 127 SER A C 1
ATOM 997 O O . SER A 1 127 ? -26.765 -26.444 16.500 1.00 40.84 127 SER A O 1
ATOM 999 N N . SER A 1 128 ? -27.647 -24.492 15.794 1.00 37.78 128 SER A N 1
ATOM 1000 C CA . SER A 1 128 ? -29.092 -24.583 16.107 1.00 37.78 128 SER A CA 1
ATOM 1001 C C . SER A 1 128 ? -29.650 -23.231 16.569 1.00 37.78 128 SER A C 1
ATOM 1003 O O . SER A 1 128 ? -29.177 -22.663 17.543 1.00 37.78 128 SER A O 1
ATOM 1005 N N . ASN A 1 129 ? -30.691 -22.776 15.865 1.00 39.19 129 ASN A N 1
ATOM 1006 C CA . ASN A 1 129 ? -31.795 -21.892 16.267 1.00 39.19 129 ASN A CA 1
ATOM 1007 C C . ASN A 1 129 ? -31.578 -20.833 17.366 1.00 39.19 129 ASN A C 1
ATOM 1009 O O . ASN A 1 129 ? -31.480 -21.156 18.547 1.00 39.19 129 ASN A O 1
ATOM 1013 N N . GLY A 1 130 ? -31.780 -19.562 17.004 1.00 31.09 130 GLY A N 1
ATOM 1014 C CA . GLY A 1 130 ? -32.181 -18.528 17.961 1.00 31.09 130 GLY A CA 1
ATOM 1015 C C . GLY A 1 130 ? -31.796 -17.119 17.534 1.00 31.09 130 GLY A C 1
ATOM 1016 O O . GLY A 1 130 ? -30.623 -16.774 17.513 1.00 31.09 130 GLY A O 1
ATOM 1017 N N . SER A 1 131 ? -32.805 -16.312 17.222 1.00 42.88 131 SER A N 1
ATOM 1018 C CA . SER A 1 131 ? -32.748 -14.897 16.863 1.00 42.88 131 SER A CA 1
ATOM 1019 C C . SER A 1 131 ? -31.826 -14.061 17.761 1.00 42.88 131 SER A C 1
ATOM 1021 O O . SER A 1 131 ? -32.028 -14.027 18.975 1.00 42.88 131 SER A O 1
ATOM 1023 N N . ARG A 1 132 ? -30.894 -13.303 17.169 1.00 33.75 132 ARG A N 1
ATOM 1024 C CA . ARG A 1 132 ? -30.422 -12.021 17.717 1.00 33.75 132 ARG A CA 1
ATOM 1025 C C . ARG A 1 132 ? -29.623 -11.242 16.680 1.00 33.75 132 ARG A C 1
ATOM 1027 O O . ARG A 1 132 ? -28.827 -11.811 15.951 1.00 33.75 132 ARG A O 1
ATOM 1034 N N . GLU A 1 133 ? -29.905 -9.950 16.639 1.00 42.38 133 GLU A N 1
ATOM 1035 C CA . GLU A 1 133 ? -29.396 -8.937 15.718 1.00 42.38 133 GLU A CA 1
ATOM 1036 C C . GLU A 1 133 ? -27.868 -8.999 15.555 1.00 42.38 133 GLU A C 1
ATOM 1038 O O . GLU A 1 133 ? -27.113 -8.671 16.471 1.00 42.38 133 GLU A O 1
ATOM 1043 N N . GLU A 1 134 ? -27.409 -9.394 14.367 1.00 34.25 134 GLU A N 1
ATOM 1044 C CA . GLU A 1 134 ? -26.030 -9.201 13.919 1.00 34.25 134 GLU A CA 1
ATOM 1045 C C . GLU A 1 134 ? -25.908 -7.797 13.327 1.00 34.25 134 GLU A C 1
ATOM 1047 O O . GLU A 1 134 ? -26.026 -7.581 12.124 1.00 34.25 134 GLU A O 1
ATOM 1052 N N . HIS A 1 135 ? -25.702 -6.811 14.196 1.00 42.16 135 HIS A N 1
ATOM 1053 C CA . HIS A 1 135 ? -25.316 -5.472 13.775 1.00 42.16 135 HIS A CA 1
ATOM 1054 C C . HIS A 1 135 ? -24.071 -5.049 14.547 1.00 42.16 135 HIS A C 1
ATOM 1056 O O . HIS A 1 135 ? -24.145 -4.568 15.674 1.00 42.16 135 HIS A O 1
ATOM 1062 N N . CYS A 1 136 ? -22.908 -5.251 13.932 1.00 36.66 136 CYS A N 1
ATOM 1063 C CA . CYS A 1 136 ? -21.743 -4.411 14.193 1.00 36.66 136 CYS A CA 1
ATOM 1064 C C . CYS A 1 136 ? -20.788 -4.437 12.991 1.00 36.66 136 CYS A C 1
ATOM 1066 O O . CYS A 1 136 ? -19.608 -4.750 13.114 1.00 36.66 136 CYS A O 1
ATOM 1068 N N . HIS A 1 137 ? -21.321 -4.134 11.805 1.00 40.53 137 HIS A N 1
ATOM 1069 C CA . HIS A 1 137 ? -20.508 -3.766 10.650 1.00 40.53 137 HIS A CA 1
ATOM 1070 C C . HIS A 1 137 ? -20.680 -2.271 10.409 1.00 40.53 137 HIS A C 1
ATOM 1072 O O . HIS A 1 137 ? -21.402 -1.849 9.511 1.00 40.53 137 HIS A O 1
ATOM 1078 N N . VAL A 1 138 ? -20.063 -1.450 11.259 1.00 44.53 138 VAL A N 1
ATOM 1079 C CA . VAL A 1 138 ? -20.054 -0.009 11.010 1.00 44.53 138 VAL A CA 1
ATOM 1080 C C . VAL A 1 138 ? -18.919 0.286 10.031 1.00 44.53 138 VAL A C 1
ATOM 1082 O O . VAL A 1 138 ? -17.764 0.448 10.421 1.00 44.53 138 VAL A O 1
ATOM 1085 N N . CYS A 1 139 ? -19.242 0.261 8.734 1.00 45.00 139 CYS A N 1
ATOM 1086 C CA . CYS A 1 139 ? -18.424 0.912 7.715 1.00 45.00 139 CYS A CA 1
ATOM 1087 C C . CYS A 1 139 ? -18.624 2.417 7.859 1.00 45.00 139 CYS A C 1
ATOM 1089 O O . CYS A 1 139 ? -19.682 2.927 7.509 1.00 45.00 139 CYS A O 1
ATOM 1091 N N . TYR A 1 140 ? -17.621 3.122 8.367 1.00 56.09 140 TYR A N 1
ATOM 1092 C CA . TYR A 1 140 ? -17.575 4.578 8.277 1.00 56.09 140 TYR A CA 1
ATOM 1093 C C . TYR A 1 140 ? -16.894 4.953 6.959 1.00 56.09 140 TYR A C 1
ATOM 1095 O O . TYR A 1 140 ? -15.706 5.253 6.938 1.00 56.09 140 TYR A O 1
ATOM 1103 N N . ASP A 1 141 ? -17.640 4.850 5.860 1.00 49.19 141 ASP A N 1
ATOM 1104 C CA . ASP A 1 141 ? -17.187 5.220 4.510 1.00 49.19 141 ASP A CA 1
ATOM 1105 C C . ASP A 1 141 ? -18.165 6.185 3.809 1.00 49.19 141 ASP A C 1
ATOM 1107 O O . ASP A 1 141 ? -18.148 6.307 2.588 1.00 49.19 141 ASP A O 1
ATOM 1111 N N . ASP A 1 142 ? -19.015 6.891 4.563 1.00 43.84 142 ASP A N 1
ATOM 1112 C CA . ASP A 1 142 ? -20.111 7.685 3.983 1.00 43.84 142 ASP A CA 1
ATOM 1113 C C . ASP A 1 142 ? -19.782 9.155 3.646 1.00 43.84 142 ASP A C 1
ATOM 1115 O O . ASP A 1 142 ? -20.663 9.876 3.194 1.00 43.84 142 ASP A O 1
ATOM 1119 N N . GLU A 1 143 ? -18.537 9.635 3.772 1.00 46.97 14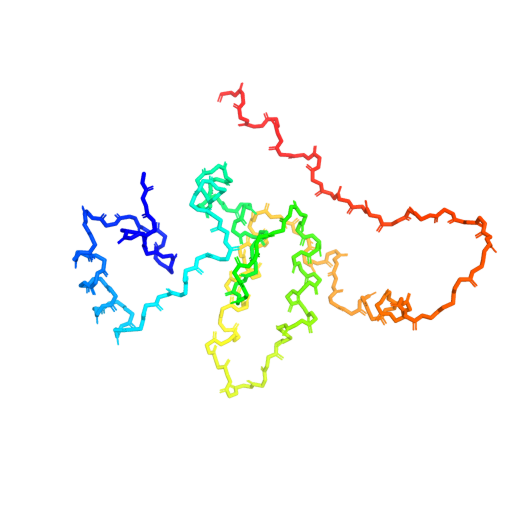3 GLU A N 1
ATOM 1120 C CA . GLU A 1 143 ? -18.227 11.058 3.493 1.00 46.97 143 GLU A CA 1
ATOM 1121 C C . GLU A 1 143 ? -17.009 11.304 2.581 1.00 46.97 143 GLU A C 1
ATOM 1123 O O . GLU A 1 143 ? -16.211 12.211 2.814 1.00 46.97 143 GLU A O 1
ATOM 1128 N N . TYR A 1 144 ? -16.853 10.542 1.491 1.00 45.31 144 TYR A N 1
ATOM 1129 C CA . TYR A 1 144 ? -15.878 10.913 0.443 1.00 45.31 144 TYR A CA 1
ATOM 1130 C C . TYR A 1 144 ? -16.367 10.715 -1.001 1.00 45.31 144 TYR A C 1
ATOM 1132 O O . TYR A 1 144 ? -15.563 10.548 -1.913 1.00 45.31 144 TYR A O 1
ATOM 1140 N N . TYR A 1 145 ? -17.678 10.748 -1.256 1.00 43.50 145 TYR A N 1
ATOM 1141 C CA . TYR A 1 145 ? -18.196 10.782 -2.636 1.00 43.50 145 TYR A CA 1
ATOM 1142 C C . TYR A 1 145 ? -18.670 12.165 -3.110 1.00 43.50 145 TYR A C 1
ATOM 1144 O O . TYR A 1 145 ? -18.924 12.327 -4.301 1.00 43.50 145 TYR A O 1
ATOM 1152 N N . ASP A 1 146 ? -18.666 13.192 -2.251 1.00 37.78 146 ASP A N 1
ATOM 1153 C CA . ASP A 1 146 ? -19.103 14.549 -2.632 1.00 37.78 146 ASP A CA 1
ATOM 1154 C C . ASP A 1 146 ? -17.999 15.464 -3.204 1.00 37.78 146 ASP A C 1
ATOM 1156 O O . ASP A 1 146 ? -18.291 16.564 -3.666 1.00 37.78 146 ASP A O 1
ATOM 1160 N N . TYR A 1 147 ? -16.735 15.020 -3.272 1.00 40.62 147 TYR A N 1
ATOM 1161 C CA . TYR A 1 147 ? -15.623 15.843 -3.794 1.00 40.62 147 TYR A CA 1
ATOM 1162 C C . TYR A 1 147 ? -15.188 15.528 -5.236 1.00 40.62 147 TYR A C 1
ATOM 1164 O O . TYR A 1 147 ? -14.203 16.089 -5.710 1.00 40.62 147 TYR A O 1
ATOM 1172 N N . LEU A 1 148 ? -15.908 14.667 -5.965 1.00 41.12 148 LEU A N 1
ATOM 1173 C CA . LEU A 1 148 ? -15.593 14.343 -7.369 1.00 41.12 148 LEU A CA 1
ATOM 1174 C C . LEU A 1 148 ? -16.524 15.004 -8.404 1.00 41.12 148 LEU A C 1
ATOM 1176 O O . LEU A 1 148 ? -16.429 14.672 -9.583 1.00 41.12 148 LEU A O 1
ATOM 1180 N N . ASN A 1 149 ? -17.375 15.955 -7.997 1.00 38.06 149 ASN A N 1
ATOM 1181 C CA . ASN A 1 149 ? -18.291 16.688 -8.888 1.00 38.06 149 ASN A CA 1
ATOM 1182 C C . ASN A 1 149 ? -18.140 18.226 -8.851 1.00 38.06 149 ASN A C 1
ATOM 1184 O O . ASN A 1 149 ? -19.109 18.940 -9.111 1.00 38.06 149 ASN A O 1
ATOM 1188 N N . LEU A 1 150 ? -16.941 18.751 -8.573 1.00 34.25 150 LEU A N 1
ATOM 1189 C CA . LEU A 1 150 ? -16.621 20.180 -8.731 1.00 34.25 150 LEU A CA 1
ATOM 1190 C C . LEU A 1 150 ? -15.404 20.389 -9.633 1.00 34.25 150 LEU A C 1
ATOM 1192 O O . LEU A 1 150 ? -14.353 19.771 -9.356 1.00 34.25 150 LEU A O 1
#

Radius of gyration: 18.69 Å; chains: 1; bounding box: 52×46×43 Å

Secondary structure (DSSP, 8-state):
--GGGEETTTTEE-SSHHHHHHHHHHHSTT-PPPPPSS-HHHHHHTTTTSHHHHHTB-TTT--B-SSHHHHHHHHHHHSPPPPTT-HHHHHHHHHHHHHHHHHSTTHHHHS-GGGGTTSSS--SS-----------------SSSTTS--

Sequence (150 aa):
MSFNTYCRDCAVHLSSPTAKDCHVSLIHFGVPPPDPEISEELFYTIKANDMCVRAKTCPFCIVYFDCIGTCVSHVTAQHPQRNVFQPAHNAALLQWERLVEIAFPGFLRDHPASDRSRSISRSSSESSNGSREEHCHVCYDDEYYDYLNL

Foldseek 3Di:
DDPLQAQDVVRDGHPGSVRVQVCCCPVVVRDGDDDAPDDPVVCVVLVCVDLLQLLQAALPNNDGDPANVVSVLCCCVVLNQDPPVCVVSNVSVVVSVVSNCVNPPCPCVVDPSVVPPPDPPDDDDDDDDDDDDPDDPDRPPPPDPPPPPD

pLDDT: mean 71.93, std 19.21, range [31.09, 93.38]

Organism: NCBI:txid1611254